Protein AF-A0A059BNX1-F1 (afdb_monomer_lite)

Foldseek 3Di:
DDQWWDDDDPPDPDTRAHDVLVVVLCVVPVQQADADPVRDGDRGHGDPVQQVPLSSVRDTPVCVVVVD

Radius of gyration: 12.45 Å; chains: 1; bounding box: 26×26×30 Å

Organism: Eucalyptus grandis (NCBI:txid71139)

InterPro domains:
  IPR001554 Glycoside hydrolase, family 14 [PF01373] (1-66)
  IPR001554 Glycoside hydrolase, family 14 [PTHR31352] (1-66)
  IPR017853 Glycoside hydrolase superfamily [SSF51445] (1-66)

pLDDT: mean 93.54, std 5.65, range [58.62, 97.88]

Secondary structure (DSSP, 8-state):
---S-B--STT-S--B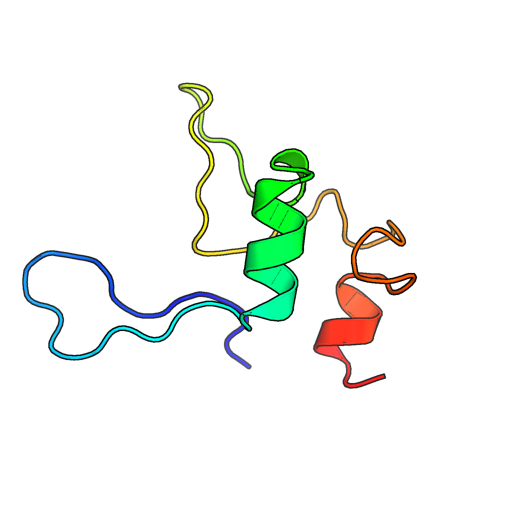PSPHHHHHHHHH-GGGEEE-TTS-EEEEEE-GGGTT--TBTTB-HHHHHTT-

Sequence (68 aa):
MSFHECGGDVGD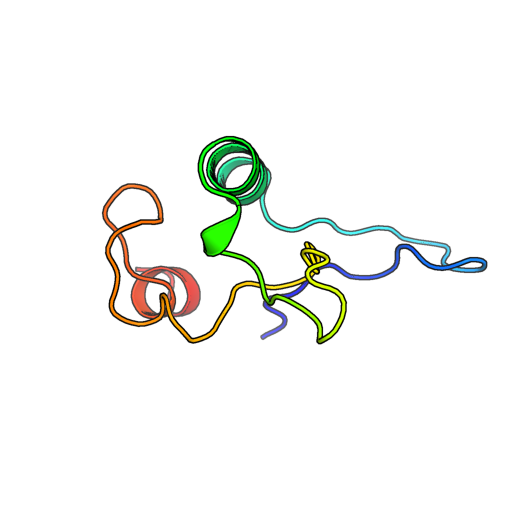DVHILLPSWVMEIGRKNPDIYIIDREGRRITECLTWGIDKERVLRGRTTVEVYAGK

Structure (mmCIF, N/CA/C/O backbone):
data_AF-A0A059BNX1-F1
#
_entry.id   AF-A0A059BNX1-F1
#
loop_
_atom_site.group_PDB
_atom_site.id
_atom_site.type_symbol
_atom_site.label_atom_id
_atom_site.label_alt_id
_atom_site.label_comp_id
_atom_site.label_asym_id
_atom_site.label_entity_id
_atom_site.label_seq_id
_atom_site.pdbx_PDB_ins_code
_atom_site.Cartn_x
_atom_site.Cartn_y
_atom_site.Cartn_z
_atom_site.occupancy
_atom_site.B_iso_or_equiv
_atom_site.auth_seq_id
_atom_site.auth_comp_id
_atom_site.auth_asym_id
_atom_site.auth_atom_id
_atom_site.pdbx_PDB_model_num
ATOM 1 N N . MET A 1 1 ? 4.143 -14.481 6.404 1.00 80.12 1 MET A N 1
ATOM 2 C CA . MET A 1 1 ? 3.056 -13.817 5.654 1.00 80.12 1 MET A CA 1
ATOM 3 C C . MET A 1 1 ? 3.686 -12.969 4.565 1.00 80.12 1 MET A C 1
ATOM 5 O O . MET A 1 1 ? 4.714 -12.362 4.840 1.00 80.12 1 MET A O 1
ATOM 9 N N . SER A 1 2 ? 3.102 -12.958 3.366 1.00 88.75 2 SER A N 1
ATOM 10 C CA . SER A 1 2 ? 3.590 -12.188 2.215 1.00 88.75 2 SER A CA 1
ATOM 11 C C . SER A 1 2 ? 2.720 -10.948 2.027 1.00 88.75 2 SER A C 1
ATOM 13 O O . SER A 1 2 ? 1.569 -11.065 1.624 1.00 88.75 2 SER A O 1
ATOM 15 N N . PHE A 1 3 ? 3.260 -9.774 2.357 1.00 92.06 3 PHE A N 1
ATOM 16 C CA . PHE A 1 3 ? 2.578 -8.479 2.222 1.00 92.06 3 PHE A CA 1
ATOM 17 C C . PHE A 1 3 ? 3.170 -7.660 1.067 1.00 92.06 3 PHE A C 1
ATOM 19 O O . PHE A 1 3 ? 3.559 -6.508 1.239 1.00 92.06 3 PHE A O 1
ATOM 26 N N . HIS A 1 4 ? 3.305 -8.303 -0.087 1.00 93.62 4 HIS A N 1
ATOM 27 C CA . HIS A 1 4 ? 3.831 -7.715 -1.313 1.00 93.62 4 HIS A CA 1
ATOM 28 C C . HIS A 1 4 ? 3.107 -8.323 -2.516 1.00 93.62 4 HIS A C 1
ATOM 30 O O . HIS A 1 4 ? 2.524 -9.406 -2.412 1.00 93.62 4 HIS A O 1
ATOM 36 N N . GLU A 1 5 ? 3.132 -7.599 -3.625 1.00 93.00 5 GLU A N 1
ATOM 37 C CA . GLU A 1 5 ? 2.816 -8.115 -4.951 1.00 93.00 5 GLU A CA 1
ATOM 38 C C . GLU A 1 5 ? 3.790 -9.235 -5.332 1.00 93.00 5 GLU A C 1
ATOM 40 O O . GLU A 1 5 ? 4.961 -9.189 -4.969 1.00 93.00 5 GLU A O 1
ATOM 45 N N . CYS A 1 6 ? 3.307 -10.254 -6.037 1.00 93.62 6 CYS A N 1
ATOM 46 C CA . CYS A 1 6 ? 4.124 -11.362 -6.520 1.00 93.62 6 CYS A CA 1
ATOM 47 C C . CYS A 1 6 ? 4.094 -11.413 -8.047 1.00 93.62 6 CYS A C 1
ATOM 49 O O . CYS A 1 6 ? 3.014 -11.396 -8.643 1.00 93.62 6 CYS A O 1
ATOM 51 N N . GLY A 1 7 ? 5.278 -11.532 -8.641 1.00 92.25 7 GLY A N 1
ATOM 52 C CA . GLY A 1 7 ? 5.491 -11.510 -10.081 1.00 92.25 7 GLY A CA 1
ATOM 53 C C . GLY A 1 7 ? 5.483 -10.092 -10.655 1.00 92.25 7 GLY A C 1
ATOM 54 O O . GLY A 1 7 ? 5.518 -9.120 -9.905 1.00 92.25 7 GLY A O 1
ATOM 55 N N . GLY A 1 8 ? 5.383 -9.983 -11.979 1.00 84.06 8 GLY A N 1
ATOM 56 C CA . GLY A 1 8 ? 5.370 -8.703 -12.701 1.00 84.06 8 GLY A CA 1
ATOM 57 C C . GLY A 1 8 ? 6.605 -8.484 -13.578 1.00 84.06 8 GLY A C 1
ATOM 58 O O . GLY A 1 8 ? 6.617 -7.551 -14.384 1.00 84.06 8 GLY A O 1
ATOM 59 N N . ASP A 1 9 ? 7.591 -9.377 -13.486 1.00 88.19 9 ASP A N 1
ATOM 60 C CA . ASP A 1 9 ? 8.778 -9.389 -14.326 1.00 88.19 9 ASP A CA 1
ATOM 61 C C . ASP A 1 9 ? 8.609 -10.294 -15.558 1.00 88.19 9 ASP A C 1
ATOM 63 O O . ASP A 1 9 ? 7.712 -11.138 -15.675 1.00 88.19 9 ASP A O 1
ATOM 67 N N . VAL A 1 10 ? 9.502 -10.106 -16.534 1.00 89.31 10 VAL A N 1
ATOM 68 C CA . VAL A 1 10 ? 9.531 -10.932 -17.745 1.00 89.31 10 VAL A CA 1
ATOM 69 C C . VAL A 1 10 ? 9.876 -12.372 -17.374 1.00 89.31 10 VAL A C 1
ATOM 71 O O . VAL A 1 10 ? 10.989 -12.656 -16.936 1.00 89.31 10 VAL A O 1
ATOM 74 N N . GLY A 1 11 ? 8.945 -13.286 -17.647 1.00 89.75 11 GLY A N 1
ATOM 75 C CA . GLY A 1 11 ? 9.109 -14.717 -17.384 1.00 89.75 11 GLY A CA 1
ATOM 76 C C . GLY A 1 11 ? 8.300 -15.233 -16.197 1.00 89.75 11 GLY A C 1
ATOM 77 O O . GLY A 1 11 ? 8.328 -16.437 -15.956 1.00 89.75 11 GLY A O 1
ATOM 78 N N . ASP A 1 12 ? 7.557 -14.369 -15.500 1.00 90.75 12 ASP A N 1
ATOM 79 C CA . ASP A 1 12 ? 6.631 -14.803 -14.457 1.00 90.75 12 ASP A CA 1
ATOM 80 C C . ASP A 1 12 ? 5.330 -15.361 -15.048 1.00 90.75 12 ASP A C 1
ATOM 82 O O . ASP A 1 12 ? 4.637 -14.699 -15.823 1.00 90.75 12 ASP A O 1
ATOM 86 N N . ASP A 1 13 ? 4.962 -16.572 -14.628 1.00 92.81 13 ASP A N 1
ATOM 87 C CA . ASP A 1 13 ? 3.714 -17.230 -15.043 1.00 92.81 13 ASP A CA 1
ATOM 88 C C . ASP A 1 13 ? 2.476 -16.705 -14.292 1.00 92.81 13 ASP A C 1
ATOM 90 O O . ASP A 1 13 ? 1.336 -16.928 -14.709 1.00 92.81 13 ASP A O 1
ATOM 94 N N . VAL A 1 14 ? 2.682 -16.046 -13.148 1.00 92.19 14 VAL A N 1
ATOM 95 C CA . VAL A 1 14 ? 1.617 -15.606 -12.241 1.00 92.19 14 VAL A CA 1
ATOM 96 C C . VAL A 1 14 ? 1.888 -14.184 -11.775 1.00 92.19 14 VAL A C 1
ATOM 98 O O . VAL A 1 14 ? 3.000 -13.854 -11.381 1.00 92.19 14 VAL A O 1
ATOM 101 N N . HIS A 1 15 ? 0.831 -13.371 -11.753 1.00 93.19 15 HIS A N 1
ATOM 102 C CA . HIS A 1 15 ? 0.861 -12.010 -11.230 1.00 93.19 15 HIS A CA 1
ATOM 103 C C . HIS A 1 15 ? -0.215 -11.835 -10.153 1.00 93.19 15 HIS A C 1
ATOM 105 O O . HIS A 1 15 ? -1.413 -11.915 -10.436 1.00 93.19 15 HIS A O 1
ATOM 111 N N . ILE A 1 16 ? 0.205 -11.639 -8.902 1.00 93.81 16 ILE A N 1
ATOM 112 C CA . ILE A 1 16 ? -0.678 -11.446 -7.744 1.00 93.81 16 ILE A CA 1
ATOM 113 C C . ILE A 1 16 ? -0.444 -10.051 -7.185 1.00 93.81 16 ILE A C 1
ATOM 115 O O . ILE A 1 16 ? 0.507 -9.823 -6.447 1.00 93.81 16 ILE A O 1
ATOM 119 N N . LEU A 1 17 ? -1.350 -9.136 -7.509 1.00 93.44 17 LEU A N 1
ATOM 120 C CA . LEU A 1 17 ? -1.311 -7.750 -7.048 1.00 93.44 17 LEU A CA 1
ATOM 121 C C . LEU A 1 17 ? -1.579 -7.626 -5.542 1.00 93.44 17 LEU A C 1
ATOM 123 O O . LEU A 1 17 ? -2.221 -8.482 -4.922 1.00 93.44 17 LEU A O 1
ATOM 127 N N . LEU A 1 18 ? -1.198 -6.478 -4.976 1.00 94.94 18 LEU A N 1
ATOM 128 C CA . LEU A 1 18 ? -1.751 -6.025 -3.699 1.00 94.94 18 LEU A CA 1
ATOM 129 C C . LEU A 1 18 ? -3.293 -5.982 -3.751 1.00 94.94 18 LEU A C 1
ATOM 131 O O . LEU A 1 18 ? -3.881 -5.798 -4.824 1.00 94.94 18 LEU A O 1
ATOM 135 N N . PRO A 1 19 ? -3.989 -6.089 -2.600 1.00 94.81 19 PRO A N 1
ATOM 136 C CA . PRO A 1 19 ? -5.443 -5.998 -2.569 1.00 94.81 19 PRO A CA 1
ATOM 137 C C . PRO A 1 19 ? -5.948 -4.754 -3.309 1.00 94.81 19 PRO A C 1
ATOM 139 O O . PRO A 1 19 ? -5.467 -3.643 -3.085 1.00 94.81 19 PRO A O 1
ATOM 142 N N . SER A 1 20 ? -6.962 -4.922 -4.158 1.00 95.38 20 SER A N 1
ATOM 143 C CA . SER A 1 20 ? -7.459 -3.862 -5.052 1.00 95.38 20 SER A CA 1
ATOM 144 C C . SER A 1 20 ? -7.835 -2.562 -4.329 1.00 95.38 20 SER A C 1
ATOM 146 O O . SER A 1 20 ? -7.639 -1.467 -4.855 1.00 95.38 20 SER A O 1
ATOM 148 N N . TRP A 1 21 ? -8.326 -2.657 -3.092 1.00 96.56 21 TRP A N 1
ATOM 149 C CA . TRP A 1 21 ? -8.650 -1.490 -2.274 1.00 96.56 21 TRP A CA 1
ATOM 150 C C . TRP A 1 21 ? -7.412 -0.690 -1.835 1.00 96.56 21 TRP A C 1
ATOM 152 O O . TRP A 1 21 ? -7.523 0.518 -1.645 1.00 96.56 21 TRP A O 1
ATOM 162 N N . VAL A 1 22 ? -6.251 -1.337 -1.682 1.00 96.50 22 VAL A N 1
ATOM 163 C CA . VAL A 1 22 ? -4.962 -0.681 -1.404 1.00 96.50 22 VAL A CA 1
ATOM 164 C C . VAL A 1 22 ? -4.482 0.041 -2.658 1.00 96.50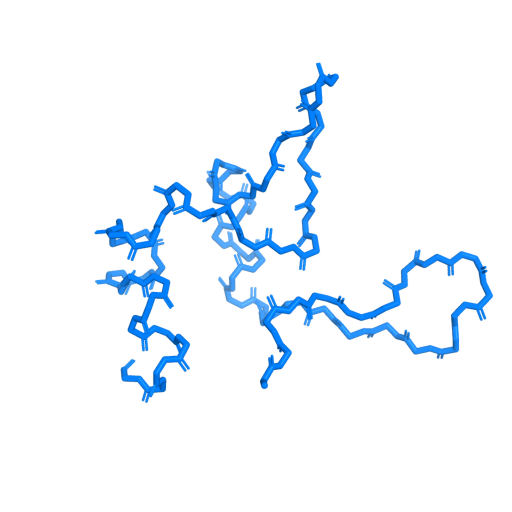 22 VAL A C 1
ATOM 166 O O . VAL A 1 22 ? -4.145 1.221 -2.589 1.00 96.50 22 VAL A O 1
ATOM 169 N N . MET A 1 23 ? -4.557 -0.624 -3.816 1.00 96.38 23 MET A N 1
ATOM 170 C CA . MET A 1 23 ? -4.212 -0.045 -5.122 1.00 96.38 23 MET A CA 1
ATOM 171 C C . MET A 1 23 ? -5.018 1.233 -5.409 1.00 96.38 23 MET A C 1
ATOM 173 O O . MET A 1 23 ? -4.475 2.238 -5.872 1.00 96.38 23 MET A O 1
ATOM 177 N N . GLU A 1 24 ? -6.314 1.237 -5.079 1.00 97.75 24 GLU A N 1
ATOM 178 C CA . GLU A 1 24 ? -7.178 2.413 -5.232 1.00 97.75 24 GLU A CA 1
ATOM 179 C C . GLU A 1 24 ? -6.732 3.594 -4.351 1.00 97.75 24 GLU A C 1
ATOM 181 O O . GLU A 1 24 ? -6.790 4.748 -4.789 1.00 97.75 24 GLU A O 1
ATOM 186 N N . ILE A 1 25 ? -6.280 3.320 -3.123 1.00 97.88 25 ILE A N 1
ATOM 187 C CA . ILE A 1 25 ? -5.726 4.342 -2.225 1.00 97.88 25 ILE A CA 1
ATOM 188 C C . ILE A 1 25 ? -4.413 4.859 -2.793 1.00 97.88 25 ILE A C 1
ATOM 190 O O . ILE A 1 25 ? -4.258 6.070 -2.896 1.00 97.88 25 ILE A O 1
ATOM 194 N N . GLY A 1 26 ? -3.519 3.974 -3.233 1.00 97.00 26 GLY A N 1
ATOM 195 C CA . GLY A 1 26 ? -2.230 4.353 -3.809 1.00 97.00 26 GLY A CA 1
ATOM 196 C C . GLY A 1 26 ? -2.348 5.220 -5.060 1.00 97.00 26 GLY A C 1
ATOM 197 O O . GLY A 1 26 ? -1.536 6.114 -5.276 1.00 97.00 26 GLY A O 1
ATOM 198 N N . ARG A 1 27 ? -3.416 5.044 -5.848 1.00 96.69 27 ARG A N 1
ATOM 199 C CA . ARG A 1 27 ? -3.722 5.928 -6.984 1.00 96.69 27 ARG A CA 1
ATOM 200 C C . ARG A 1 27 ? -4.098 7.352 -6.551 1.00 96.69 27 ARG A C 1
ATOM 202 O O . ARG A 1 27 ? -3.867 8.293 -7.304 1.00 96.69 27 ARG A O 1
ATOM 209 N N . LYS A 1 28 ? -4.716 7.517 -5.377 1.00 97.25 28 LYS A N 1
ATOM 210 C CA . LYS A 1 28 ? -5.103 8.828 -4.814 1.00 97.25 28 LYS A CA 1
ATOM 211 C C . LYS A 1 28 ? -3.992 9.436 -3.955 1.00 97.25 28 LYS A C 1
ATOM 213 O O . LYS A 1 28 ? -3.874 10.652 -3.895 1.00 97.25 28 LYS A O 1
ATOM 218 N N . ASN A 1 29 ? -3.207 8.590 -3.297 1.00 97.00 29 ASN A N 1
ATOM 219 C CA . ASN A 1 29 ? -2.105 8.944 -2.420 1.00 97.00 29 ASN A CA 1
ATOM 220 C C . ASN A 1 29 ? -0.892 8.039 -2.717 1.00 97.00 29 ASN A C 1
ATOM 222 O O . ASN A 1 29 ? -0.735 7.001 -2.071 1.00 97.00 29 ASN A O 1
ATOM 226 N N . PRO A 1 30 ? -0.029 8.414 -3.677 1.00 96.56 30 PRO A N 1
ATOM 227 C CA . PRO A 1 30 ? 1.145 7.620 -4.041 1.00 96.56 30 PRO A CA 1
ATOM 228 C C . PRO A 1 30 ? 2.211 7.528 -2.943 1.00 96.56 30 PRO A C 1
ATOM 230 O O . PRO A 1 30 ? 3.140 6.734 -3.073 1.00 96.56 30 PRO A O 1
ATOM 233 N N . ASP A 1 31 ? 2.114 8.323 -1.876 1.00 96.06 31 ASP A N 1
ATOM 234 C CA . ASP A 1 31 ? 3.097 8.347 -0.783 1.00 96.06 31 ASP A CA 1
ATOM 235 C C . ASP A 1 31 ? 2.985 7.130 0.146 1.00 96.06 31 ASP A C 1
ATOM 237 O O . ASP A 1 31 ? 3.817 6.943 1.030 1.00 96.06 31 ASP A O 1
ATOM 241 N N . ILE A 1 32 ? 1.988 6.263 -0.074 1.00 97.31 32 ILE A N 1
ATOM 242 C CA . ILE A 1 32 ? 1.883 4.976 0.626 1.00 97.31 32 ILE A CA 1
ATOM 243 C C . ILE A 1 32 ? 2.899 3.936 0.131 1.00 97.31 32 ILE A C 1
ATOM 245 O O . ILE A 1 32 ? 3.045 2.893 0.766 1.00 97.31 32 ILE A O 1
ATOM 249 N N . TYR A 1 33 ? 3.571 4.184 -0.994 1.00 97.38 33 TYR A N 1
ATOM 250 C CA . TYR A 1 33 ? 4.536 3.269 -1.605 1.00 97.38 33 TYR A CA 1
ATOM 251 C C . TYR A 1 33 ? 5.977 3.673 -1.303 1.00 97.38 33 TYR A C 1
ATOM 253 O O . TYR A 1 33 ? 6.270 4.835 -1.009 1.00 97.38 33 TYR A O 1
ATOM 261 N N . ILE A 1 34 ? 6.895 2.712 -1.408 1.00 95.12 34 ILE A N 1
ATOM 262 C CA . ILE A 1 34 ? 8.330 3.003 -1.341 1.00 95.12 34 ILE A CA 1
ATOM 263 C C . ILE A 1 34 ? 8.725 3.869 -2.542 1.00 95.12 34 ILE A C 1
ATOM 265 O O . ILE A 1 34 ? 8.218 3.697 -3.652 1.00 95.12 34 ILE A O 1
ATOM 269 N N . ILE A 1 35 ? 9.632 4.814 -2.300 1.00 94.94 35 ILE A N 1
ATOM 270 C CA . ILE A 1 35 ? 10.189 5.703 -3.316 1.00 94.94 35 ILE A CA 1
ATOM 271 C C . ILE A 1 35 ? 11.650 5.320 -3.518 1.00 94.94 35 ILE A C 1
ATOM 273 O O . ILE A 1 35 ? 12.413 5.288 -2.549 1.00 94.94 35 ILE A O 1
ATOM 277 N N . ASP A 1 36 ? 12.041 5.020 -4.753 1.00 93.19 36 ASP A N 1
ATOM 278 C CA . ASP A 1 36 ? 13.445 4.777 -5.073 1.00 93.19 36 ASP A CA 1
ATOM 279 C C . ASP A 1 36 ? 14.259 6.086 -5.108 1.00 93.19 36 ASP A C 1
ATOM 281 O O . ASP A 1 36 ? 13.744 7.196 -4.950 1.00 93.19 36 ASP A O 1
ATOM 285 N N . ARG A 1 37 ? 15.574 5.970 -5.317 1.00 95.00 37 ARG A N 1
ATOM 286 C CA . ARG A 1 37 ? 16.467 7.140 -5.380 1.00 95.00 37 ARG A CA 1
ATOM 287 C C . ARG A 1 37 ? 16.186 8.063 -6.570 1.00 95.00 37 ARG A C 1
ATOM 289 O O . ARG A 1 37 ? 16.593 9.219 -6.531 1.00 95.00 37 ARG A O 1
ATOM 296 N N . GLU A 1 38 ? 15.522 7.564 -7.607 1.00 96.31 38 GLU A N 1
ATOM 297 C CA . GLU A 1 38 ? 15.137 8.315 -8.804 1.00 96.31 38 GLU A CA 1
ATOM 298 C C . GLU A 1 38 ? 13.725 8.921 -8.675 1.00 96.31 38 GLU A C 1
ATOM 300 O O . GLU A 1 38 ? 13.246 9.587 -9.592 1.00 96.31 38 GLU A O 1
ATOM 305 N N . GLY A 1 39 ? 13.059 8.730 -7.531 1.00 93.38 39 GLY A N 1
ATOM 306 C CA . GLY A 1 39 ? 11.724 9.252 -7.254 1.00 93.38 39 GLY A CA 1
ATOM 307 C C . GLY A 1 39 ? 10.579 8.356 -7.732 1.00 93.38 39 GLY A C 1
ATOM 308 O O . GLY A 1 39 ? 9.415 8.747 -7.595 1.00 93.38 39 GLY A O 1
ATOM 309 N N . ARG A 1 40 ? 10.859 7.162 -8.270 1.00 94.88 40 ARG A N 1
ATOM 310 C CA . ARG A 1 40 ? 9.824 6.240 -8.758 1.00 94.88 40 ARG A CA 1
ATOM 311 C C . ARG A 1 40 ? 9.124 5.555 -7.590 1.00 94.88 40 ARG A C 1
ATOM 313 O O . ARG A 1 40 ? 9.744 5.230 -6.579 1.00 94.88 40 ARG A O 1
ATOM 320 N N . ARG A 1 41 ? 7.815 5.343 -7.733 1.00 94.75 41 ARG A N 1
ATOM 321 C CA . ARG A 1 41 ? 6.996 4.605 -6.765 1.00 94.75 41 ARG A CA 1
ATOM 322 C C . ARG A 1 41 ? 7.073 3.113 -7.069 1.00 94.75 41 ARG A C 1
ATOM 324 O O . ARG A 1 41 ? 6.704 2.703 -8.164 1.00 94.75 41 ARG A O 1
ATOM 331 N N . ILE A 1 42 ? 7.515 2.329 -6.093 1.00 93.62 42 ILE A N 1
ATOM 332 C CA . ILE A 1 42 ? 7.528 0.866 -6.161 1.00 93.62 42 ILE A CA 1
ATOM 333 C C . ILE A 1 42 ? 6.182 0.376 -5.625 1.00 93.62 42 ILE A C 1
ATOM 335 O O . ILE A 1 42 ? 5.953 0.375 -4.416 1.00 93.62 42 ILE A O 1
ATOM 339 N N . THR A 1 43 ? 5.266 0.017 -6.525 1.00 94.06 43 THR A N 1
ATOM 340 C CA . THR A 1 43 ? 3.875 -0.326 -6.172 1.00 94.06 43 THR A CA 1
ATOM 341 C C . THR A 1 43 ? 3.705 -1.729 -5.600 1.00 94.06 43 THR A C 1
ATOM 343 O O . THR A 1 43 ? 2.631 -2.050 -5.101 1.00 94.06 43 THR A O 1
ATOM 346 N N . GLU A 1 44 ? 4.764 -2.536 -5.610 1.00 93.88 44 GLU A N 1
ATOM 347 C CA . GLU A 1 44 ? 4.746 -3.911 -5.111 1.00 93.88 44 GLU A CA 1
ATOM 348 C C . GLU A 1 44 ? 4.566 -4.003 -3.589 1.00 93.88 44 GLU A C 1
ATOM 350 O O . GLU A 1 44 ? 4.128 -5.030 -3.075 1.00 93.88 44 GLU A O 1
ATOM 355 N N . CYS A 1 45 ? 4.902 -2.953 -2.832 1.00 93.44 45 CYS A N 1
ATOM 356 C CA . CYS A 1 45 ? 4.806 -2.974 -1.373 1.00 93.44 45 CYS A CA 1
ATOM 357 C C . CYS A 1 45 ? 4.564 -1.591 -0.754 1.00 93.44 45 CYS A C 1
ATOM 359 O O . CYS A 1 45 ? 4.878 -0.544 -1.323 1.00 93.44 45 CYS A O 1
ATOM 361 N N . LEU A 1 46 ? 3.996 -1.596 0.455 1.00 96.25 46 LEU A N 1
ATOM 362 C CA . LEU A 1 46 ? 3.753 -0.383 1.232 1.00 96.25 46 LEU A CA 1
ATOM 363 C C . LEU A 1 46 ? 5.038 0.120 1.900 1.00 96.25 46 LEU A C 1
ATOM 365 O O . LEU A 1 46 ? 5.860 -0.663 2.378 1.00 96.25 46 LEU A O 1
ATOM 369 N N . THR A 1 47 ? 5.185 1.442 1.983 1.00 96.62 47 THR A N 1
ATOM 370 C CA . THR A 1 47 ? 6.279 2.060 2.735 1.00 96.62 47 THR A CA 1
ATOM 371 C C . THR A 1 47 ? 6.099 1.872 4.236 1.00 96.62 47 THR A C 1
ATOM 373 O O . THR A 1 47 ? 4.998 1.936 4.777 1.00 96.62 47 THR A O 1
ATOM 376 N N . TRP A 1 48 ? 7.214 1.729 4.940 1.00 95.12 48 TRP A N 1
ATOM 377 C CA . TRP A 1 48 ? 7.253 1.583 6.393 1.00 95.12 48 TRP A CA 1
ATOM 378 C C . TRP A 1 48 ? 6.884 2.911 7.071 1.00 95.12 48 TRP A C 1
ATOM 380 O O . TRP A 1 48 ? 6.451 2.952 8.220 1.00 95.12 48 TRP A O 1
ATOM 390 N N . GLY A 1 49 ? 7.007 4.020 6.329 1.00 95.81 49 GLY A N 1
ATOM 391 C CA . GLY A 1 49 ? 6.628 5.356 6.780 1.00 95.81 49 GLY A CA 1
ATOM 392 C C . GLY A 1 49 ? 5.151 5.496 7.156 1.00 95.81 49 GLY A C 1
ATOM 393 O O . GLY A 1 49 ? 4.815 6.428 7.877 1.00 95.81 49 GLY A O 1
ATOM 394 N N . ILE A 1 50 ? 4.282 4.570 6.729 1.00 96.44 50 ILE A N 1
ATOM 395 C CA . ILE A 1 50 ? 2.852 4.589 7.066 1.00 96.44 50 ILE A CA 1
ATOM 396 C C . ILE A 1 50 ? 2.456 3.589 8.163 1.00 96.44 50 ILE A C 1
ATOM 398 O O . ILE A 1 50 ? 1.273 3.457 8.467 1.00 96.44 50 ILE A O 1
ATOM 402 N N . ASP A 1 51 ? 3.410 2.914 8.816 1.00 96.06 51 ASP A N 1
ATOM 403 C CA . ASP A 1 51 ? 3.120 1.886 9.833 1.00 96.06 51 ASP A CA 1
ATOM 404 C C . ASP A 1 51 ? 2.258 2.381 11.001 1.00 96.06 51 ASP A C 1
ATOM 406 O O . ASP A 1 51 ? 1.523 1.601 11.615 1.00 96.06 51 ASP A O 1
ATOM 410 N N . LYS A 1 52 ? 2.331 3.680 11.304 1.00 96.12 52 LYS A N 1
ATOM 411 C CA . LYS A 1 52 ? 1.547 4.345 12.355 1.00 96.12 52 LYS A CA 1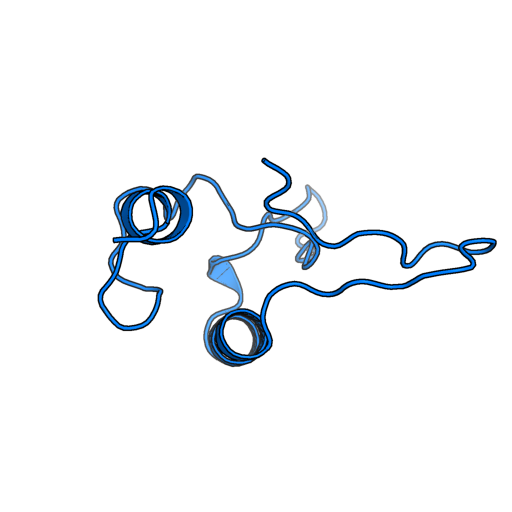
ATOM 412 C C . LYS A 1 52 ? 0.455 5.266 11.804 1.00 96.12 52 LYS A C 1
ATOM 414 O O . LYS A 1 52 ? -0.322 5.813 12.583 1.00 96.12 52 LYS A O 1
ATOM 419 N N . GLU A 1 53 ? 0.362 5.404 10.487 1.00 97.50 53 GLU A N 1
ATOM 420 C CA . GLU A 1 53 ? -0.528 6.353 9.826 1.00 97.50 53 GLU A CA 1
ATOM 421 C C . GLU A 1 53 ? -1.863 5.703 9.459 1.00 97.50 53 GLU A C 1
ATOM 423 O O . GLU A 1 53 ? -1.913 4.595 8.931 1.00 97.50 53 GLU A O 1
ATOM 428 N N . ARG A 1 54 ? -2.977 6.408 9.686 1.00 97.19 54 ARG A N 1
ATOM 429 C CA . ARG A 1 54 ? -4.339 5.894 9.429 1.00 97.19 54 ARG A CA 1
ATOM 430 C C . ARG A 1 54 ? -4.815 6.125 7.990 1.00 97.19 54 ARG A C 1
ATOM 432 O O . ARG A 1 54 ? -5.960 6.506 7.747 1.00 97.19 54 ARG A O 1
ATOM 439 N N . VAL A 1 55 ? -3.934 5.887 7.023 1.00 97.25 55 VAL A N 1
ATOM 440 C CA . VAL A 1 55 ? -4.175 6.167 5.594 1.00 97.25 55 VAL A CA 1
ATOM 441 C C . VAL A 1 55 ? -4.849 5.008 4.846 1.00 97.25 55 VAL A C 1
ATOM 443 O O . VAL A 1 55 ? -5.302 5.182 3.716 1.00 97.25 55 VAL A O 1
ATOM 446 N N . LEU A 1 56 ? -5.001 3.839 5.480 1.00 96.50 56 LEU A N 1
ATOM 447 C CA . LEU A 1 56 ? -5.599 2.639 4.884 1.00 96.50 56 LEU A CA 1
ATOM 448 C C . LEU A 1 56 ? -7.069 2.467 5.302 1.00 96.50 56 LEU A C 1
ATOM 450 O O . LEU A 1 56 ? -7.428 1.539 6.029 1.00 96.50 56 LEU A O 1
ATOM 454 N N . ARG A 1 57 ? -7.937 3.386 4.847 1.00 95.81 57 ARG A N 1
ATOM 455 C CA . ARG A 1 57 ? -9.362 3.479 5.254 1.00 95.81 57 ARG A CA 1
ATOM 456 C C . ARG A 1 57 ? -9.531 3.591 6.777 1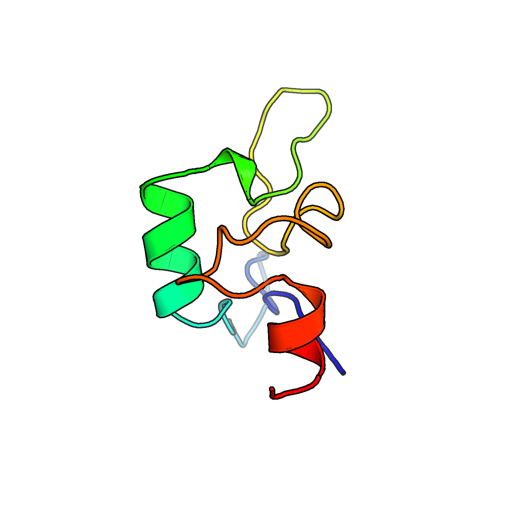.00 95.81 57 ARG A C 1
ATOM 458 O O . ARG A 1 57 ? -10.350 2.899 7.372 1.00 95.81 57 ARG A O 1
ATOM 465 N N . GLY A 1 58 ? -8.726 4.447 7.406 1.00 96.19 58 GLY A N 1
ATOM 466 C CA . GLY A 1 58 ? -8.754 4.677 8.852 1.00 96.19 58 GLY A CA 1
ATOM 467 C C . GLY A 1 58 ? -7.936 3.681 9.677 1.00 96.19 58 GLY A C 1
ATOM 468 O O . GLY A 1 58 ? -7.831 3.867 10.888 1.00 96.19 58 GLY A O 1
ATOM 469 N N . ARG A 1 59 ? -7.321 2.668 9.051 1.00 96.69 59 ARG A N 1
ATOM 470 C CA . ARG A 1 59 ? -6.420 1.708 9.707 1.00 96.69 59 ARG A CA 1
ATOM 471 C C . ARG A 1 59 ? -4.952 2.024 9.453 1.00 96.69 59 ARG A C 1
ATOM 473 O O . ARG A 1 59 ? -4.627 2.644 8.437 1.00 96.69 59 ARG A O 1
ATOM 480 N N . THR A 1 60 ? -4.089 1.571 10.357 1.00 96.31 60 THR A N 1
ATOM 481 C CA . THR A 1 60 ? -2.637 1.535 10.141 1.00 96.31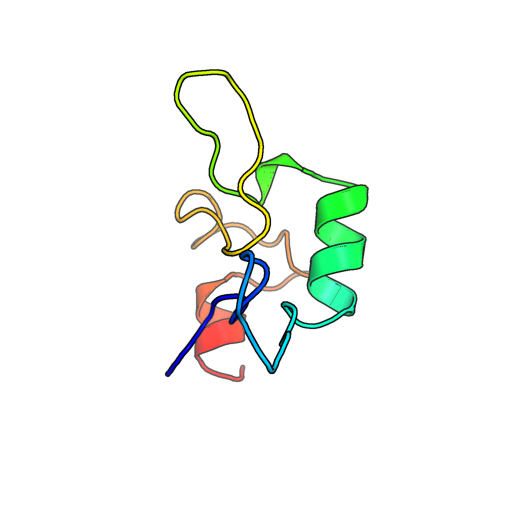 60 THR A CA 1
ATOM 482 C C . THR A 1 60 ? -2.213 0.285 9.375 1.00 96.31 60 THR A C 1
ATOM 484 O O . THR A 1 60 ? -2.938 -0.713 9.338 1.00 96.31 60 THR A O 1
ATOM 487 N N . THR A 1 61 ? -1.018 0.302 8.782 1.00 95.44 61 THR A N 1
ATOM 488 C CA . THR A 1 61 ? -0.448 -0.875 8.102 1.00 95.44 61 THR A CA 1
ATOM 489 C C . THR A 1 61 ? -0.356 -2.081 9.038 1.00 95.44 61 THR A C 1
ATOM 491 O O . THR A 1 61 ? -0.712 -3.196 8.659 1.00 95.44 61 THR A O 1
ATOM 494 N N . VAL A 1 62 ? 0.028 -1.856 10.299 1.00 93.56 62 VAL A N 1
ATOM 495 C CA . VAL A 1 62 ? 0.130 -2.917 11.311 1.00 93.56 62 VAL A CA 1
ATOM 496 C C . VAL A 1 62 ? -1.237 -3.522 11.649 1.00 93.56 62 VAL A C 1
ATOM 498 O O . VAL A 1 62 ? -1.338 -4.739 11.792 1.00 93.56 62 VAL A O 1
ATOM 501 N N . GLU A 1 63 ? -2.296 -2.710 11.755 1.00 95.06 63 GLU A N 1
ATOM 502 C CA . GLU A 1 63 ? -3.667 -3.207 11.968 1.00 95.06 63 GLU A CA 1
ATOM 503 C C . GLU A 1 63 ? -4.108 -4.109 10.802 1.00 95.06 63 GLU A C 1
ATOM 505 O O . GLU A 1 63 ? -4.609 -5.211 11.027 1.00 95.06 63 GLU A O 1
ATOM 510 N N . VAL A 1 64 ? -3.824 -3.692 9.561 1.00 94.06 64 VAL A N 1
ATOM 511 C CA . VAL A 1 64 ? -4.124 -4.472 8.349 1.00 94.06 64 VAL A CA 1
ATOM 512 C C . VAL A 1 64 ? -3.361 -5.801 8.331 1.00 94.06 64 VAL A C 1
ATOM 514 O O . VAL A 1 64 ? -3.967 -6.842 8.081 1.00 94.06 64 VAL A O 1
ATOM 517 N N . TYR A 1 65 ? -2.060 -5.799 8.637 1.00 90.88 65 TYR A N 1
ATOM 518 C CA . TYR A 1 65 ? -1.238 -7.018 8.674 1.00 90.88 65 TYR A CA 1
ATOM 519 C C . TYR A 1 65 ? -1.626 -7.977 9.800 1.00 90.88 65 TYR A C 1
ATOM 521 O O . TYR A 1 65 ? -1.481 -9.190 9.656 1.00 90.88 65 TYR A O 1
ATOM 529 N N . ALA A 1 66 ? -2.140 -7.453 10.912 1.00 90.62 66 ALA A N 1
ATOM 530 C CA . ALA A 1 66 ? -2.636 -8.255 12.023 1.00 90.62 66 ALA A CA 1
ATOM 531 C C . ALA A 1 66 ? -4.038 -8.847 11.776 1.00 90.62 66 ALA A C 1
ATOM 533 O O . ALA A 1 66 ? -4.524 -9.590 12.629 1.00 90.62 66 ALA A O 1
ATOM 534 N N . GLY A 1 67 ? -4.693 -8.514 10.654 1.00 77.50 67 GLY A N 1
ATOM 535 C CA . GLY A 1 67 ? -6.064 -8.938 10.354 1.00 77.50 67 GLY A CA 1
ATOM 536 C C . GLY A 1 67 ? -7.117 -8.285 11.255 1.00 77.50 67 GLY A C 1
ATOM 537 O O . GLY A 1 67 ? -8.140 -8.908 11.533 1.00 77.50 67 GLY A O 1
ATOM 538 N N . LYS A 1 68 ? -6.841 -7.071 11.746 1.00 58.62 68 LYS A N 1
ATOM 539 C CA . LYS A 1 68 ? -7.709 -6.312 12.656 1.00 58.62 68 LYS A CA 1
ATOM 540 C C . LYS A 1 68 ? -8.530 -5.234 11.938 1.00 58.62 68 LYS A C 1
ATOM 542 O O . LYS A 1 68 ? -8.155 -4.770 10.826 1.00 58.62 68 LYS A O 1
#